Protein AF-A0A947GHD5-F1 (afdb_monomer)

Secondary structure (DSSP, 8-state):
--HHHH-HHHHHHHHHHHHTT--EEEESSS--S--GGG-SSS---EE-SSEEEESSGGGHHHHHHHHHHHHHHHHHHH--

Organism: Hydrogenibacillus schlegelii (NCBI:txid1484)

InterPro domains:
  IPR029062 Class I glutamine amidotransferase-like [G3DSA:3.40.50.880] (1-80)
  IPR029062 Class I glutamine amidotransferase-like [SSF52317] (1-73)

Sequence (80 aa):
MFDVIYDPEAHRILDKVYDSGGIVAAECHCSSEYFPVLDRSQFAVWVDEWIVTSRDPASSILMAEELVKALTKRAAKRIS

Structure (mmCIF, N/CA/C/O backbone):
data_AF-A0A947GHD5-F1
#
_entry.id   AF-A0A947GHD5-F1
#
loop_
_atom_site.group_PDB
_atom_site.id
_atom_site.type_symbol
_atom_site.label_atom_id
_atom_site.label_alt_id
_atom_site.label_comp_id
_atom_site.label_asym_id
_atom_site.label_entity_id
_atom_site.label_seq_id
_atom_site.pdbx_PDB_ins_code
_atom_site.Cartn_x
_atom_site.Cartn_y
_atom_site.Cartn_z
_atom_site.occupancy
_atom_site.B_iso_or_equiv
_atom_site.auth_seq_id
_atom_site.auth_comp_id
_atom_site.auth_asym_id
_atom_site.auth_atom_id
_atom_site.pdbx_PDB_model_num
ATOM 1 N N . MET A 1 1 ? 6.669 -9.196 -14.811 1.00 59.69 1 MET A N 1
ATOM 2 C CA . MET A 1 1 ? 5.354 -9.033 -14.157 1.00 59.69 1 MET A CA 1
ATOM 3 C C . MET A 1 1 ? 4.218 -9.498 -15.070 1.00 59.69 1 MET A C 1
ATOM 5 O O . MET A 1 1 ? 3.159 -8.904 -15.063 1.00 59.69 1 MET A O 1
ATOM 9 N N . PHE A 1 2 ? 4.414 -10.536 -15.884 1.00 54.62 2 PHE A N 1
ATOM 10 C CA . PHE A 1 2 ? 3.314 -11.065 -16.699 1.00 54.62 2 PHE A CA 1
ATOM 11 C C . PHE A 1 2 ? 2.559 -12.145 -15.925 1.00 54.62 2 PHE A C 1
ATOM 13 O O . PHE A 1 2 ? 1.338 -12.156 -15.943 1.00 54.62 2 PHE A O 1
ATOM 20 N N . ASP A 1 3 ? 3.277 -12.955 -15.145 1.00 64.00 3 ASP A N 1
ATOM 21 C CA . ASP A 1 3 ? 2.680 -14.068 -14.403 1.00 64.00 3 ASP A CA 1
ATOM 22 C C . ASP A 1 3 ? 1.709 -13.591 -13.315 1.00 64.00 3 ASP A C 1
ATOM 24 O O . ASP A 1 3 ? 0.602 -14.096 -13.228 1.00 64.00 3 ASP A O 1
ATOM 28 N N . VAL A 1 4 ? 2.066 -12.549 -12.554 1.00 68.62 4 VAL A N 1
ATOM 29 C CA . VAL A 1 4 ? 1.242 -12.030 -11.441 1.00 68.62 4 VAL A CA 1
ATOM 30 C C . VAL A 1 4 ? -0.095 -11.434 -11.910 1.00 68.62 4 VAL A C 1
ATOM 32 O O . VAL A 1 4 ? -1.072 -11.496 -11.178 1.00 68.62 4 VAL A O 1
ATOM 35 N N . ILE A 1 5 ? -0.153 -10.875 -13.125 1.00 67.62 5 ILE A N 1
ATOM 36 C CA . ILE A 1 5 ? -1.353 -10.208 -13.676 1.00 67.62 5 ILE A CA 1
ATOM 37 C C . ILE A 1 5 ? -2.402 -11.225 -14.151 1.00 67.62 5 ILE A C 1
ATOM 39 O O . ILE A 1 5 ? -3.580 -10.904 -14.281 1.00 67.62 5 ILE A O 1
ATOM 43 N N . TYR A 1 6 ? -1.980 -12.462 -14.408 1.00 75.19 6 TYR A N 1
ATOM 44 C CA . TYR A 1 6 ? -2.871 -13.548 -14.813 1.00 75.19 6 TYR A CA 1
ATOM 45 C C . TYR A 1 6 ? -2.935 -14.673 -13.777 1.00 75.19 6 TYR A C 1
ATOM 47 O O . TYR A 1 6 ? -3.605 -15.677 -14.018 1.00 75.19 6 TYR A O 1
ATOM 55 N N . ASP A 1 7 ? -2.257 -14.520 -12.637 1.00 81.31 7 ASP A N 1
ATOM 56 C CA . ASP A 1 7 ? -2.247 -15.507 -11.568 1.00 81.31 7 ASP A CA 1
ATOM 57 C C . ASP A 1 7 ? -3.549 -15.407 -10.748 1.00 81.31 7 ASP A C 1
ATOM 59 O O . ASP A 1 7 ? -3.764 -14.427 -10.023 1.00 81.31 7 ASP A O 1
ATOM 63 N N . PRO A 1 8 ? -4.432 -16.421 -10.817 1.00 82.50 8 PRO A N 1
ATOM 64 C CA . PRO A 1 8 ? -5.675 -16.417 -10.057 1.00 82.50 8 PRO A CA 1
ATOM 65 C C . PRO A 1 8 ? -5.441 -16.434 -8.541 1.00 82.50 8 PRO A C 1
ATOM 67 O O . PRO A 1 8 ? -6.304 -15.982 -7.787 1.00 82.50 8 PRO A O 1
ATOM 70 N N . GLU A 1 9 ? -4.298 -16.938 -8.064 1.00 87.19 9 GLU A N 1
ATOM 71 C CA . GLU A 1 9 ? -3.967 -16.883 -6.644 1.00 87.19 9 GLU A CA 1
ATOM 72 C C . GLU A 1 9 ? -3.618 -15.459 -6.204 1.00 87.19 9 GLU A C 1
ATOM 74 O O . GLU A 1 9 ? -4.099 -15.016 -5.156 1.00 87.19 9 GLU A O 1
ATOM 79 N N . ALA A 1 10 ? -2.865 -14.719 -7.021 1.00 80.38 10 ALA A N 1
ATOM 80 C CA . ALA A 1 10 ? -2.577 -13.312 -6.771 1.00 80.38 10 ALA A CA 1
ATOM 81 C C . ALA A 1 10 ? -3.872 -12.490 -6.692 1.00 80.38 10 ALA A C 1
ATOM 83 O O . ALA A 1 10 ? -4.071 -11.761 -5.719 1.00 80.38 10 ALA A O 1
ATOM 84 N N . HIS A 1 11 ? -4.798 -12.682 -7.638 1.00 81.56 11 HIS A N 1
ATOM 85 C CA . HIS A 1 11 ? -6.112 -12.027 -7.607 1.00 81.56 11 HIS A CA 1
ATOM 86 C C . HIS A 1 11 ? -6.899 -12.376 -6.341 1.00 81.56 11 HIS A C 1
ATOM 88 O O . HIS A 1 11 ? -7.356 -11.485 -5.633 1.00 81.56 11 HIS A O 1
ATOM 94 N N . ARG A 1 12 ? -6.956 -13.660 -5.966 1.00 86.00 12 ARG A N 1
ATOM 95 C CA . ARG A 1 12 ? -7.650 -14.104 -4.747 1.00 86.00 12 ARG A CA 1
ATOM 96 C C . ARG A 1 12 ? -7.077 -13.470 -3.475 1.00 86.00 12 ARG A C 1
ATOM 98 O O . ARG A 1 12 ? -7.814 -13.206 -2.524 1.00 86.00 12 ARG A O 1
ATOM 105 N N . ILE A 1 13 ? -5.760 -13.285 -3.408 1.00 86.12 13 ILE A N 1
ATOM 106 C CA . ILE A 1 13 ? -5.110 -12.630 -2.268 1.00 86.12 13 ILE A CA 1
ATOM 107 C C . ILE A 1 13 ? -5.461 -11.141 -2.244 1.00 86.12 13 ILE A C 1
ATOM 109 O O . ILE A 1 13 ? -5.805 -10.635 -1.176 1.00 86.12 13 ILE A O 1
ATOM 113 N N . LEU A 1 14 ? -5.412 -10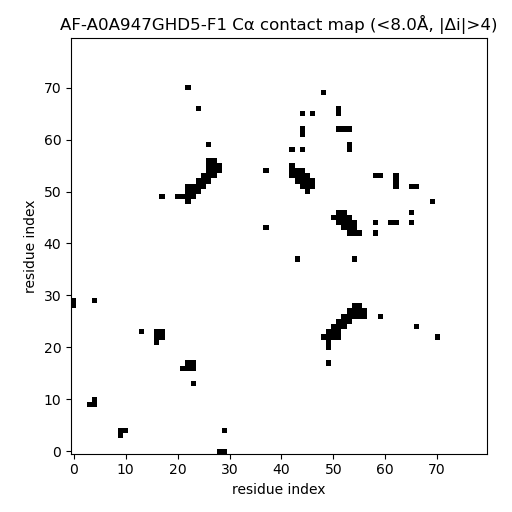.463 -3.394 1.00 80.56 14 LEU A N 1
ATOM 114 C CA . LEU A 1 14 ? -5.783 -9.052 -3.519 1.00 80.56 14 LEU A CA 1
ATOM 115 C C . LEU A 1 14 ? -7.237 -8.817 -3.095 1.00 80.56 14 LEU A C 1
ATOM 117 O O . LEU A 1 14 ? -7.473 -7.969 -2.235 1.00 80.56 14 LEU A O 1
ATOM 121 N N . ASP A 1 15 ? -8.169 -9.629 -3.597 1.00 83.19 15 ASP A N 1
ATOM 122 C CA . ASP A 1 15 ? -9.590 -9.567 -3.237 1.00 83.19 15 ASP A CA 1
ATOM 123 C C . ASP A 1 15 ? -9.781 -9.764 -1.734 1.00 83.19 15 ASP A C 1
ATOM 125 O O . ASP A 1 15 ? -10.419 -8.959 -1.064 1.00 83.19 15 ASP A O 1
ATOM 129 N N . LYS A 1 16 ? -9.138 -10.785 -1.149 1.00 85.38 16 LYS A N 1
ATOM 130 C CA . LYS A 1 16 ? -9.225 -11.036 0.295 1.00 85.38 16 LYS A CA 1
ATOM 131 C C . LYS A 1 16 ? -8.712 -9.852 1.117 1.00 85.38 16 LYS A C 1
ATOM 133 O O . LYS A 1 16 ? -9.293 -9.533 2.156 1.00 85.38 16 LYS A O 1
ATOM 138 N N . VAL A 1 17 ? -7.605 -9.235 0.702 1.00 82.19 17 VAL A N 1
ATOM 139 C CA . VAL A 1 17 ? -7.061 -8.050 1.374 1.00 82.19 17 VAL A CA 1
ATOM 140 C C . VAL A 1 17 ? -8.054 -6.900 1.255 1.00 82.19 17 VAL A C 1
ATOM 142 O O . VAL A 1 17 ? -8.409 -6.336 2.287 1.00 82.19 17 VAL A O 1
ATOM 145 N N . TYR A 1 18 ? -8.558 -6.609 0.057 1.00 78.06 18 TYR A N 1
ATOM 146 C CA . TYR A 1 18 ? -9.522 -5.538 -0.186 1.00 78.06 18 TYR A CA 1
ATOM 147 C C . TYR A 1 18 ? -10.822 -5.730 0.614 1.00 78.06 18 TYR A C 1
ATOM 149 O O . TYR A 1 18 ? -11.199 -4.859 1.396 1.00 78.06 18 TYR A O 1
ATOM 157 N N . ASP A 1 19 ? -11.440 -6.910 0.532 1.00 82.06 19 ASP A N 1
ATOM 158 C CA . ASP A 1 19 ? -12.708 -7.244 1.196 1.00 82.06 19 ASP A CA 1
ATOM 159 C C . ASP A 1 19 ? -12.600 -7.246 2.725 1.00 82.06 19 ASP A C 1
ATOM 161 O O . ASP A 1 19 ? -13.538 -6.884 3.436 1.00 82.06 19 ASP A O 1
ATOM 165 N N . SER A 1 20 ? -11.435 -7.622 3.264 1.00 85.12 20 SER A N 1
ATOM 166 C CA . SER A 1 20 ? -11.159 -7.529 4.707 1.00 85.12 20 SER A CA 1
ATOM 167 C C . SER A 1 20 ? -10.947 -6.091 5.190 1.00 85.12 20 SER A C 1
ATOM 169 O O . SER A 1 20 ? -10.736 -5.833 6.380 1.00 85.12 20 SER A O 1
ATOM 171 N N . GLY A 1 21 ? -10.966 -5.147 4.257 1.00 82.19 21 GLY A N 1
ATOM 172 C CA . GLY A 1 21 ? -10.621 -3.775 4.488 1.00 82.19 21 GLY A CA 1
ATOM 173 C C . GLY A 1 21 ? -9.132 -3.575 4.799 1.00 82.19 21 GLY A C 1
ATOM 174 O O . GLY A 1 21 ? -8.776 -2.839 5.725 1.00 82.19 21 GLY A O 1
ATOM 175 N N . GLY A 1 22 ? -8.257 -4.253 4.072 1.00 83.00 22 GLY A N 1
ATOM 176 C CA . GLY A 1 22 ? -6.821 -4.001 4.031 1.00 83.00 22 GLY A CA 1
ATOM 177 C C . GLY A 1 22 ? -6.451 -2.961 2.973 1.00 83.00 22 GLY A C 1
ATOM 178 O O . GLY A 1 22 ? -7.295 -2.504 2.213 1.00 83.00 22 GLY A O 1
ATOM 179 N N . ILE A 1 23 ? -5.177 -2.574 2.933 1.00 83.44 23 ILE A N 1
ATOM 180 C CA . ILE A 1 23 ? -4.643 -1.672 1.903 1.00 83.44 23 ILE A CA 1
ATOM 181 C C . ILE A 1 23 ? -3.828 -2.505 0.917 1.00 83.44 23 ILE A C 1
ATOM 183 O O . ILE A 1 23 ? -2.970 -3.285 1.333 1.00 83.44 23 ILE A O 1
ATOM 187 N N . VAL A 1 24 ? -4.076 -2.314 -0.375 1.00 84.25 24 VAL A N 1
ATOM 188 C CA . VAL A 1 24 ? -3.272 -2.864 -1.466 1.00 84.25 24 VAL A CA 1
ATOM 189 C C . VAL A 1 24 ? -2.284 -1.794 -1.920 1.00 84.25 24 VAL A C 1
ATOM 191 O O . VAL A 1 24 ? -2.685 -0.681 -2.257 1.00 84.25 24 VAL A O 1
ATOM 194 N N . ALA A 1 25 ? -0.991 -2.119 -1.924 1.00 81.94 25 ALA A N 1
ATOM 195 C CA . ALA A 1 25 ? 0.057 -1.196 -2.341 1.00 81.94 25 ALA A CA 1
ATOM 196 C C . ALA A 1 25 ? 0.913 -1.798 -3.459 1.00 81.94 25 ALA A C 1
ATOM 198 O O . ALA A 1 25 ? 1.360 -2.939 -3.337 1.00 81.94 25 ALA A O 1
ATOM 199 N N . ALA A 1 26 ? 1.144 -1.043 -4.535 1.00 81.06 26 ALA A N 1
ATOM 200 C CA . ALA A 1 26 ? 1.909 -1.513 -5.687 1.00 81.06 26 ALA A CA 1
ATOM 201 C C . ALA A 1 26 ? 2.711 -0.390 -6.365 1.00 81.06 26 ALA A C 1
ATOM 203 O O . ALA A 1 26 ? 2.309 0.765 -6.351 1.00 81.06 26 ALA A O 1
ATOM 204 N N . GLU A 1 27 ? 3.845 -0.725 -6.979 1.00 76.50 27 GLU A N 1
ATOM 205 C CA . GLU A 1 27 ? 4.754 0.254 -7.587 1.00 76.50 27 GLU A CA 1
ATOM 206 C C . GLU A 1 27 ? 5.191 -0.159 -9.003 1.00 76.50 27 GLU A C 1
ATOM 208 O O . GLU A 1 27 ? 5.455 -1.333 -9.289 1.00 76.50 27 GLU A O 1
ATOM 213 N N . CYS A 1 28 ? 5.338 0.846 -9.871 1.00 70.56 28 CYS A N 1
ATOM 214 C CA . CYS A 1 28 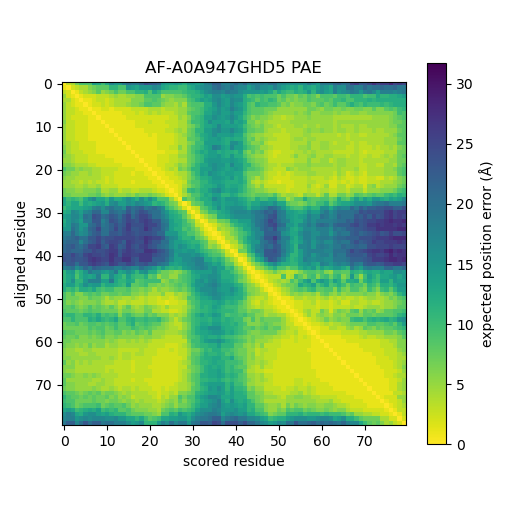? 6.079 0.841 -11.136 1.00 70.56 28 CYS A CA 1
A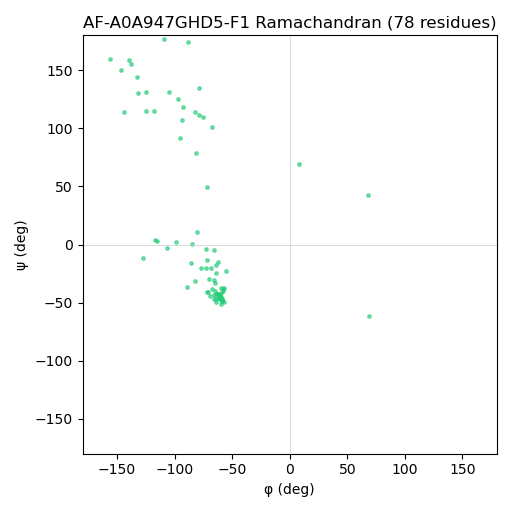TOM 215 C C . CYS A 1 28 ? 5.513 -0.015 -12.284 1.00 70.56 28 CYS A C 1
ATOM 217 O O . CYS A 1 28 ? 5.164 0.530 -13.325 1.00 70.56 28 CYS A O 1
ATOM 219 N N . HIS A 1 29 ? 5.392 -1.335 -12.150 1.00 62.59 29 HIS A N 1
ATOM 220 C CA . HIS A 1 29 ? 5.011 -2.216 -13.277 1.00 62.59 29 HIS A CA 1
ATOM 221 C C . HIS A 1 29 ? 3.683 -2.942 -13.055 1.00 62.59 29 HIS A C 1
ATOM 223 O O . HIS A 1 29 ? 3.303 -3.786 -13.866 1.00 62.59 29 HIS A O 1
ATOM 229 N N . CYS A 1 30 ? 3.000 -2.651 -11.943 1.00 51.88 30 CYS A N 1
ATOM 230 C CA . CYS A 1 30 ? 1.806 -3.389 -11.545 1.00 51.88 30 CYS A CA 1
ATOM 231 C C . CYS A 1 30 ? 0.601 -3.136 -12.443 1.00 51.88 30 CYS A C 1
ATOM 233 O O . CYS A 1 30 ? -0.200 -4.042 -12.650 1.00 51.88 30 CYS A O 1
ATOM 235 N N . SER A 1 31 ? 0.508 -1.949 -13.038 1.00 50.84 31 SER A N 1
ATOM 236 C CA . SER A 1 31 ? -0.431 -1.666 -14.115 1.00 50.84 31 SER A CA 1
ATOM 237 C C . SER A 1 31 ? 0.282 -1.849 -15.453 1.00 50.84 31 SER A C 1
ATOM 239 O O . SER A 1 31 ? 0.884 -0.914 -15.979 1.00 50.84 31 SER A O 1
ATOM 241 N N . SER A 1 32 ? 0.222 -3.047 -16.036 1.00 46.91 32 SER A N 1
ATOM 242 C CA . SER A 1 32 ? 0.607 -3.234 -17.444 1.00 46.91 32 SER A CA 1
ATOM 243 C C . SER A 1 32 ? -0.337 -2.514 -18.420 1.00 46.91 32 SER A C 1
ATOM 245 O O . SER A 1 32 ? -0.096 -2.521 -19.625 1.00 46.91 32 SER A O 1
ATOM 247 N N . GLU A 1 33 ? -1.413 -1.898 -17.928 1.00 47.56 33 GLU A N 1
ATOM 248 C CA . GLU A 1 33 ? -2.273 -1.015 -18.706 1.00 47.56 33 GLU A CA 1
ATOM 249 C C . GLU A 1 33 ? -1.671 0.395 -18.775 1.00 47.56 33 GLU A C 1
ATOM 251 O O . GL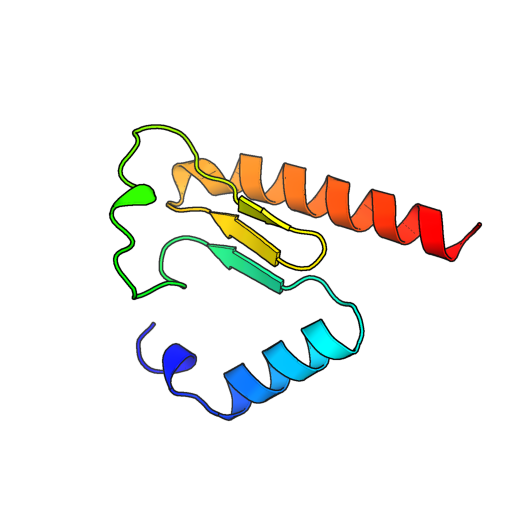U A 1 33 ? -1.550 1.115 -17.783 1.00 47.56 33 GLU A O 1
ATOM 256 N N . TYR A 1 34 ? -1.279 0.790 -19.985 1.00 46.28 34 TYR A N 1
ATOM 257 C CA . TYR A 1 34 ? -0.875 2.152 -20.306 1.00 46.28 34 TYR A CA 1
ATOM 258 C C . TYR A 1 34 ? -2.093 3.081 -20.199 1.00 46.28 34 TYR A C 1
ATOM 260 O O . TYR A 1 34 ? -2.929 3.133 -21.100 1.00 46.28 34 TYR A O 1
ATOM 268 N N . PHE A 1 35 ? -2.194 3.825 -19.097 1.00 49.16 35 PHE A N 1
ATOM 269 C CA . PHE A 1 35 ? -3.184 4.887 -18.927 1.00 49.16 35 PHE A CA 1
ATOM 270 C C . PHE A 1 35 ? -2.576 6.239 -19.344 1.00 49.16 35 PHE A C 1
ATOM 272 O O . PHE A 1 35 ? -1.781 6.801 -18.588 1.00 49.16 35 PHE A O 1
ATOM 279 N N . PRO A 1 36 ? -2.955 6.824 -20.499 1.00 47.69 36 PRO A N 1
ATOM 280 C CA . PRO A 1 36 ? -2.381 8.088 -20.985 1.00 47.69 36 PRO A CA 1
ATOM 281 C C . PRO A 1 36 ? -2.624 9.293 -20.056 1.00 47.69 36 PRO A C 1
ATOM 283 O O . PRO A 1 36 ? -1.936 10.305 -20.160 1.00 47.69 36 PRO A O 1
ATOM 286 N N . VAL A 1 37 ? -3.55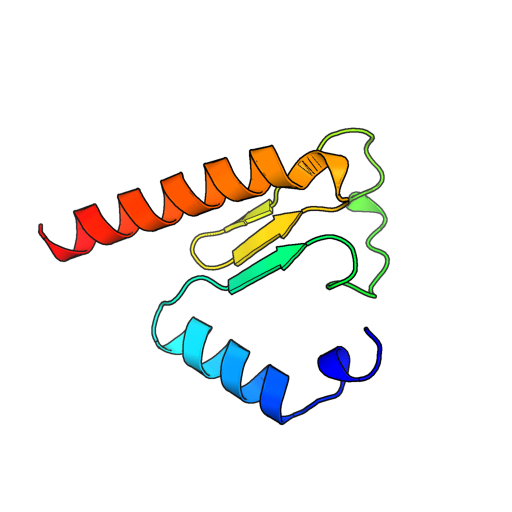3 9.194 -19.096 1.00 47.88 37 VAL A N 1
ATOM 287 C CA . VAL A 1 37 ? -3.760 10.219 -18.053 1.00 47.88 37 VAL A CA 1
ATOM 288 C C . VAL A 1 37 ? -2.593 10.308 -17.056 1.00 47.88 37 VAL A C 1
ATOM 290 O O . VAL A 1 37 ? -2.406 11.348 -16.424 1.00 47.88 37 VAL A O 1
ATOM 293 N N . LEU A 1 38 ? -1.768 9.262 -16.952 1.00 50.22 38 LEU A N 1
ATOM 294 C CA . LEU A 1 38 ? -0.595 9.221 -16.076 1.00 50.22 38 LEU A CA 1
ATOM 295 C C . LEU A 1 38 ? 0.657 9.845 -16.710 1.00 50.22 38 LEU A C 1
ATOM 297 O O . LEU A 1 38 ? 1.698 9.890 -16.059 1.00 50.22 38 LEU A O 1
ATOM 301 N N . ASP A 1 39 ? 0.579 10.360 -17.946 1.00 46.69 39 ASP A N 1
ATOM 302 C CA . ASP A 1 39 ? 1.736 10.892 -18.683 1.00 46.69 39 ASP A CA 1
ATOM 303 C C . ASP A 1 39 ? 2.146 12.326 -18.294 1.00 46.69 39 ASP A C 1
ATOM 305 O O . ASP A 1 39 ? 2.984 12.959 -18.934 1.00 46.69 39 ASP A O 1
ATOM 309 N N . ARG A 1 40 ? 1.588 12.861 -17.203 1.00 42.84 40 ARG A N 1
ATOM 310 C CA . ARG A 1 40 ? 2.084 14.113 -16.621 1.00 42.84 40 ARG A CA 1
ATOM 311 C C . ARG A 1 40 ? 3.344 13.828 -15.812 1.00 42.84 40 ARG A C 1
ATOM 313 O O . ARG A 1 40 ? 3.397 12.888 -15.026 1.00 42.84 40 ARG A O 1
ATOM 320 N N . SER A 1 41 ? 4.359 14.664 -16.005 1.00 40.19 41 SER A N 1
ATOM 321 C CA . SER A 1 41 ? 5.680 14.605 -15.371 1.00 40.19 41 SER A CA 1
ATOM 322 C C . SER A 1 41 ? 5.654 14.992 -13.883 1.00 40.19 41 SER A C 1
ATOM 324 O O . SER A 1 41 ? 6.408 15.862 -13.450 1.00 40.19 41 SER A O 1
ATOM 326 N N . GLN A 1 42 ? 4.749 14.403 -13.103 1.00 39.16 42 GLN A N 1
ATOM 327 C CA . GLN A 1 42 ? 4.699 14.538 -11.652 1.00 39.16 42 GLN A CA 1
ATOM 328 C C . GLN A 1 42 ? 4.255 13.210 -11.049 1.00 39.16 42 GLN A C 1
ATOM 330 O O . GLN A 1 42 ? 3.130 12.786 -11.282 1.00 39.16 42 GLN A O 1
ATOM 335 N N . PHE A 1 43 ? 5.171 12.585 -10.305 1.00 46.94 43 PHE A N 1
ATOM 336 C CA . PHE A 1 43 ? 4.971 11.736 -9.125 1.00 46.94 43 PHE A CA 1
ATOM 337 C C . PHE A 1 43 ? 3.506 11.392 -8.804 1.00 46.94 43 PHE A C 1
ATOM 339 O O . PHE A 1 43 ? 2.936 11.891 -7.835 1.00 46.94 43 PHE A O 1
ATOM 346 N N . ALA A 1 44 ? 2.865 10.571 -9.633 1.00 52.59 44 ALA A N 1
ATOM 347 C CA . ALA A 1 44 ? 1.460 10.239 -9.454 1.00 52.59 44 ALA A CA 1
ATOM 348 C C . ALA A 1 44 ? 1.359 9.135 -8.398 1.00 52.59 44 ALA A C 1
ATOM 350 O O . ALA A 1 44 ? 1.249 7.958 -8.733 1.00 52.59 44 ALA A O 1
ATOM 351 N N . VAL A 1 45 ? 1.464 9.512 -7.122 1.00 53.53 45 VAL A N 1
ATOM 352 C CA . VAL A 1 45 ? 1.002 8.648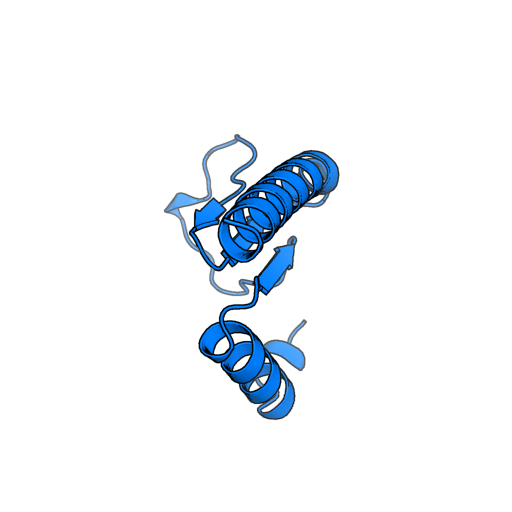 -6.037 1.00 53.53 45 VAL A CA 1
ATOM 353 C C . VAL A 1 45 ? -0.520 8.743 -6.033 1.00 53.53 45 VAL A C 1
ATOM 355 O O . VAL A 1 45 ? -1.078 9.795 -5.721 1.00 53.53 45 VAL A O 1
ATOM 358 N N . TRP A 1 46 ? -1.194 7.670 -6.437 1.00 60.56 46 TRP A N 1
ATOM 359 C CA . TRP A 1 46 ? -2.645 7.579 -6.334 1.00 60.56 46 TRP A CA 1
ATOM 360 C C . TRP A 1 46 ? -2.989 6.917 -5.010 1.00 60.56 46 TRP A C 1
ATOM 362 O O . TRP A 1 46 ? -2.610 5.770 -4.765 1.00 60.56 46 TRP A O 1
ATOM 372 N N . VAL A 1 47 ? -3.705 7.655 -4.168 1.00 57.91 47 VAL A N 1
ATOM 373 C CA . VAL A 1 47 ? -4.189 7.179 -2.876 1.00 57.91 47 VAL A CA 1
ATOM 374 C C . VAL A 1 47 ? -5.706 7.214 -2.906 1.00 57.91 47 VAL A C 1
ATOM 376 O O . VAL A 1 47 ? -6.305 8.286 -2.982 1.00 57.91 47 VAL A O 1
ATOM 379 N N . ASP A 1 48 ? -6.316 6.040 -2.832 1.00 66.06 48 ASP A N 1
ATOM 380 C CA . ASP A 1 48 ? -7.715 5.885 -2.437 1.00 66.06 48 ASP A CA 1
ATOM 381 C C . ASP A 1 48 ? -7.773 5.245 -1.035 1.00 66.06 48 ASP A C 1
ATOM 383 O O . ASP A 1 48 ? -6.741 4.893 -0.462 1.00 66.06 48 ASP A O 1
ATOM 387 N N . GLU A 1 49 ? -8.960 5.077 -0.450 1.00 69.88 49 GLU A N 1
ATOM 388 C CA . GLU A 1 49 ? -9.137 4.505 0.895 1.00 69.88 49 GLU A CA 1
ATOM 389 C C . GLU A 1 49 ? -8.496 3.107 1.055 1.00 69.88 49 GLU A C 1
ATOM 391 O O . GLU A 1 49 ? -8.137 2.710 2.168 1.00 69.88 49 GLU A O 1
ATOM 396 N N . TRP A 1 50 ? -8.301 2.390 -0.055 1.00 73.56 50 TRP A N 1
ATOM 397 C CA . TRP A 1 50 ? -7.890 0.985 -0.088 1.00 73.56 50 TRP A CA 1
ATOM 398 C C . TRP A 1 50 ? -6.662 0.704 -0.964 1.00 73.56 50 TRP A C 1
ATOM 400 O O . TRP A 1 50 ? -6.117 -0.397 -0.896 1.00 73.56 50 TRP A O 1
ATOM 410 N N . ILE A 1 51 ? -6.220 1.662 -1.786 1.00 78.19 51 ILE A N 1
ATOM 411 C CA . ILE A 1 51 ? -5.172 1.457 -2.797 1.00 78.19 51 ILE A CA 1
ATOM 412 C C . ILE A 1 51 ? -4.134 2.575 -2.707 1.00 78.19 51 ILE A C 1
ATOM 414 O O . ILE A 1 51 ? -4.494 3.751 -2.728 1.00 78.19 51 ILE A O 1
ATOM 418 N N . VAL A 1 52 ? -2.852 2.205 -2.655 1.00 78.81 52 VAL A N 1
ATOM 419 C CA . VAL A 1 52 ? -1.710 3.129 -2.735 1.00 78.81 52 VAL A CA 1
ATOM 420 C C . VAL A 1 52 ? -0.798 2.685 -3.873 1.00 78.81 52 VAL A C 1
ATOM 422 O O . VAL A 1 52 ? -0.207 1.612 -3.806 1.00 78.81 52 VAL A O 1
ATOM 425 N N . THR A 1 53 ? -0.662 3.487 -4.926 1.00 78.44 53 THR A N 1
ATOM 426 C CA . THR A 1 53 ? 0.179 3.109 -6.073 1.00 78.44 53 THR A CA 1
ATOM 427 C C . THR A 1 53 ? 1.014 4.258 -6.602 1.00 78.44 53 THR A C 1
ATOM 429 O O . THR A 1 53 ? 0.633 5.417 -6.450 1.00 78.44 53 THR A O 1
ATOM 432 N N . SER A 1 54 ? 2.135 3.939 -7.251 1.00 75.94 54 SER A N 1
ATOM 433 C CA . SER A 1 54 ? 3.011 4.921 -7.892 1.00 75.94 54 SER A CA 1
ATOM 434 C C . SER A 1 54 ? 3.561 4.451 -9.250 1.00 75.94 54 SER A C 1
ATOM 436 O O . SER A 1 54 ? 3.559 3.256 -9.560 1.00 75.94 54 SER A O 1
ATOM 438 N N . ARG A 1 55 ? 3.993 5.406 -10.091 1.00 70.62 55 ARG A N 1
ATOM 439 C CA . ARG A 1 55 ? 4.364 5.175 -11.504 1.00 70.62 55 ARG A CA 1
ATOM 440 C C . ARG A 1 55 ? 5.786 4.643 -11.703 1.00 70.62 55 ARG A C 1
ATOM 442 O O . ARG A 1 55 ? 6.014 3.929 -12.673 1.00 70.62 55 ARG A O 1
ATOM 449 N N . ASP A 1 56 ? 6.741 5.001 -10.851 1.00 69.88 56 ASP A N 1
ATOM 450 C CA . ASP A 1 56 ? 8.162 4.736 -11.106 1.00 69.88 56 ASP A CA 1
ATOM 451 C C . ASP A 1 56 ? 9.005 4.683 -9.817 1.00 69.88 56 ASP A C 1
ATOM 453 O O . ASP A 1 56 ? 8.596 5.255 -8.804 1.00 69.88 56 ASP A O 1
ATOM 457 N N . PRO A 1 57 ? 10.204 4.066 -9.835 1.00 72.31 57 PRO A N 1
ATOM 458 C CA . PRO A 1 57 ? 11.023 3.892 -8.634 1.00 72.31 57 PRO A CA 1
ATOM 459 C C . P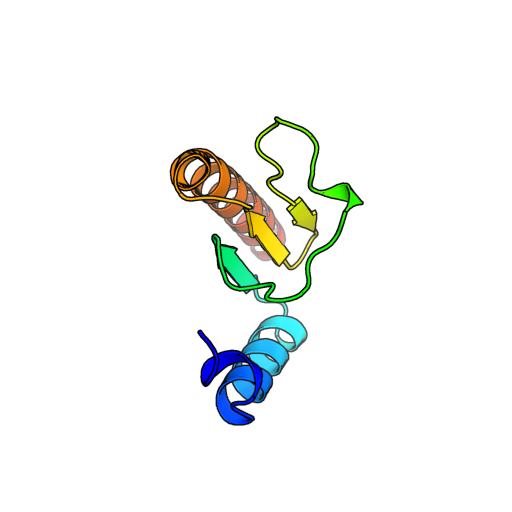RO A 1 57 ? 11.518 5.204 -8.009 1.00 72.31 57 PRO A C 1
ATOM 461 O O . PRO A 1 57 ? 11.930 5.219 -6.854 1.00 72.31 57 PRO A O 1
ATOM 464 N N . ALA A 1 58 ? 11.503 6.332 -8.732 1.00 76.25 58 ALA A N 1
ATOM 465 C CA . ALA A 1 58 ? 11.865 7.615 -8.126 1.00 76.25 58 ALA A CA 1
ATOM 466 C C . ALA A 1 58 ? 10.781 8.109 -7.149 1.00 76.25 58 ALA A C 1
ATOM 468 O O . ALA A 1 58 ? 11.027 9.017 -6.355 1.00 76.25 58 ALA A O 1
ATOM 469 N N . SER A 1 59 ? 9.594 7.498 -7.177 1.00 75.44 59 SER A N 1
ATOM 470 C CA . SER A 1 59 ? 8.463 7.828 -6.312 1.00 75.44 59 SER A CA 1
ATOM 471 C C . SER A 1 59 ? 8.300 6.911 -5.090 1.00 75.44 59 SER A C 1
ATOM 473 O O . SER A 1 59 ? 7.389 7.151 -4.297 1.00 75.44 59 SER A O 1
ATOM 475 N N . SER A 1 60 ? 9.183 5.923 -4.867 1.00 79.06 60 SER A N 1
ATOM 476 C CA . SER A 1 60 ? 9.044 4.946 -3.767 1.00 79.06 60 SER A CA 1
ATOM 477 C C . SER A 1 60 ? 8.970 5.597 -2.383 1.00 79.06 60 SER A C 1
ATOM 479 O O . SER A 1 60 ? 8.209 5.155 -1.525 1.00 79.06 60 SER A O 1
ATOM 481 N N . ILE A 1 61 ? 9.742 6.668 -2.157 1.00 82.31 61 ILE A N 1
ATOM 482 C CA . ILE A 1 61 ? 9.746 7.388 -0.872 1.00 82.31 61 ILE A CA 1
ATOM 483 C C . ILE A 1 61 ? 8.385 8.050 -0.632 1.00 82.31 61 ILE A C 1
ATOM 485 O O . ILE A 1 61 ? 7.797 7.877 0.431 1.00 82.31 61 ILE A O 1
ATOM 489 N N . LEU A 1 62 ? 7.849 8.745 -1.638 1.00 83.00 62 LEU A N 1
ATOM 490 C CA . LEU A 1 62 ? 6.542 9.399 -1.546 1.00 83.00 62 LEU A CA 1
ATOM 491 C C . LEU A 1 62 ? 5.414 8.374 -1.376 1.00 83.00 62 LEU A C 1
ATOM 493 O O . LEU A 1 62 ? 4.512 8.570 -0.566 1.00 83.00 62 LEU A O 1
ATOM 497 N N . MET A 1 63 ? 5.487 7.247 -2.088 1.00 84.38 63 MET A N 1
ATOM 498 C CA . MET A 1 63 ? 4.539 6.146 -1.924 1.00 8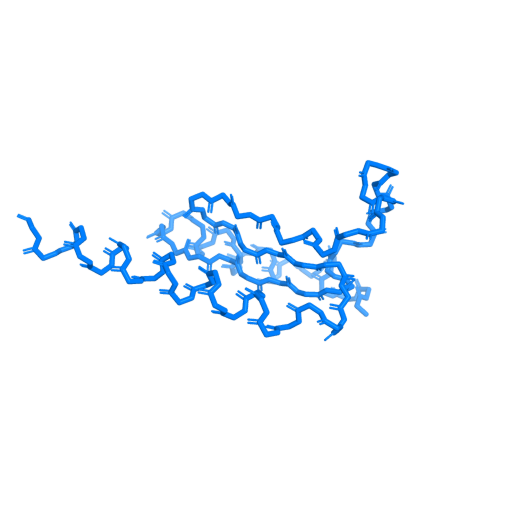4.38 63 MET A CA 1
ATOM 499 C C . MET A 1 63 ? 4.568 5.581 -0.497 1.00 84.38 63 MET A C 1
ATOM 501 O O . MET A 1 63 ? 3.514 5.337 0.093 1.00 84.38 63 MET A O 1
ATOM 505 N N . ALA A 1 64 ? 5.760 5.399 0.079 1.00 85.69 64 ALA A N 1
ATOM 506 C CA . ALA A 1 64 ? 5.913 4.921 1.447 1.00 85.69 64 ALA A CA 1
ATOM 507 C C . ALA A 1 64 ? 5.327 5.909 2.469 1.00 85.69 64 ALA A C 1
ATOM 509 O O . ALA A 1 64 ? 4.631 5.491 3.395 1.00 85.69 64 ALA A O 1
ATOM 510 N N . GLU A 1 65 ? 5.555 7.213 2.290 1.00 88.12 65 GLU A N 1
ATOM 511 C CA . GLU A 1 65 ? 4.978 8.251 3.151 1.00 88.12 65 GLU A CA 1
ATOM 512 C C . GLU A 1 65 ? 3.444 8.225 3.133 1.00 88.12 65 GLU A C 1
ATOM 514 O O . GLU A 1 65 ? 2.810 8.259 4.192 1.00 88.12 65 GLU A O 1
ATOM 519 N N . GLU A 1 66 ? 2.834 8.113 1.952 1.00 85.94 66 GLU A N 1
ATOM 520 C CA . GLU A 1 66 ? 1.378 8.031 1.819 1.00 85.94 66 GLU A CA 1
ATOM 521 C C . GLU A 1 66 ? 0.805 6.731 2.398 1.00 85.94 66 GLU A C 1
ATOM 523 O O . GLU A 1 66 ? -0.216 6.755 3.093 1.00 85.94 66 GLU A O 1
ATOM 528 N N . LEU A 1 67 ? 1.498 5.603 2.214 1.00 87.25 67 LEU A N 1
ATOM 529 C CA . LEU A 1 67 ? 1.110 4.333 2.825 1.00 87.25 67 LEU A CA 1
ATOM 530 C C . LEU A 1 67 ? 1.112 4.421 4.359 1.00 87.25 67 LEU A C 1
ATOM 532 O O . LEU A 1 67 ? 0.156 3.992 5.011 1.00 87.25 67 LEU A O 1
ATOM 536 N N . VAL A 1 68 ? 2.149 5.021 4.949 1.00 90.62 68 VAL A N 1
ATOM 537 C CA . VAL A 1 68 ? 2.238 5.215 6.405 1.00 90.62 68 VAL A CA 1
ATOM 538 C C . VAL A 1 68 ? 1.104 6.108 6.912 1.00 90.62 68 VAL A C 1
ATOM 540 O O . VAL A 1 68 ? 0.483 5.786 7.931 1.00 90.62 68 VAL A O 1
ATOM 543 N N . LYS A 1 69 ? 0.775 7.195 6.203 1.00 88.00 69 LYS A N 1
ATOM 544 C CA . LYS A 1 69 ? -0.356 8.072 6.558 1.00 88.00 69 LYS A CA 1
ATOM 545 C C . LYS A 1 69 ? -1.684 7.311 6.539 1.00 88.00 69 LYS A C 1
ATOM 547 O O . LYS A 1 69 ? -2.448 7.399 7.505 1.00 88.00 69 LYS A O 1
ATOM 552 N N . ALA A 1 70 ? -1.944 6.535 5.485 1.00 85.81 70 ALA A N 1
ATOM 553 C CA . ALA A 1 70 ? -3.172 5.753 5.342 1.00 85.81 70 ALA A CA 1
ATOM 554 C C . ALA A 1 70 ? -3.318 4.703 6.459 1.00 85.81 70 ALA A C 1
ATOM 556 O O . ALA A 1 70 ? -4.367 4.617 7.107 1.00 85.81 70 ALA A O 1
ATOM 557 N N . LEU A 1 71 ? -2.240 3.968 6.758 1.00 87.56 71 LEU A N 1
ATOM 558 C CA . LEU A 1 71 ? -2.205 2.995 7.853 1.00 87.56 71 LEU A CA 1
ATOM 559 C C . LEU A 1 71 ? -2.422 3.657 9.219 1.00 87.56 71 LEU A C 1
ATOM 561 O O . LEU A 1 71 ? -3.201 3.152 10.027 1.00 87.56 71 LEU A O 1
ATOM 565 N N . THR A 1 72 ? -1.798 4.811 9.461 1.00 89.44 72 THR A N 1
ATOM 566 C CA . THR A 1 72 ? -1.929 5.558 10.723 1.00 89.44 72 THR A CA 1
ATOM 567 C C . THR A 1 72 ? -3.362 6.044 10.939 1.00 89.44 72 THR A C 1
ATOM 569 O O . THR A 1 72 ? -3.936 5.8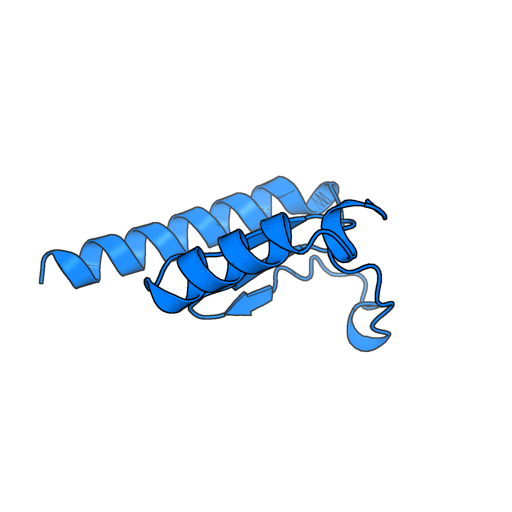33 12.009 1.00 89.44 72 THR A O 1
ATOM 572 N N . LYS A 1 73 ? -3.985 6.633 9.909 1.00 86.44 73 LYS A N 1
ATOM 573 C CA . LYS A 1 73 ? -5.392 7.062 9.954 1.00 86.44 73 LYS A CA 1
ATOM 574 C C . LYS A 1 73 ? -6.323 5.888 10.267 1.00 86.44 73 LYS A C 1
ATOM 576 O O . LYS A 1 73 ? -7.272 6.029 11.039 1.00 86.44 73 LYS A O 1
ATOM 581 N N . ARG A 1 74 ? -6.045 4.718 9.688 1.00 82.00 74 ARG A N 1
ATOM 582 C CA . ARG A 1 74 ? -6.844 3.506 9.894 1.00 82.00 74 ARG A CA 1
ATOM 583 C C . ARG A 1 74 ? -6.665 2.922 11.291 1.00 82.00 74 ARG A C 1
ATOM 585 O O . ARG A 1 74 ? -7.652 2.518 11.902 1.00 82.00 74 ARG A O 1
ATOM 592 N N . ALA A 1 75 ? -5.436 2.911 11.803 1.00 84.00 75 ALA A N 1
ATOM 593 C CA . ALA A 1 75 ? -5.157 2.521 13.177 1.00 84.00 75 ALA A CA 1
ATOM 594 C C . ALA A 1 75 ? -5.947 3.405 14.148 1.00 84.00 75 ALA A C 1
ATOM 596 O O . ALA A 1 75 ? -6.693 2.871 14.959 1.00 84.00 75 ALA A O 1
ATOM 597 N N . ALA A 1 76 ? -5.902 4.731 13.982 1.00 84.19 76 ALA A N 1
ATOM 598 C CA . ALA A 1 76 ? -6.640 5.675 14.823 1.00 84.19 76 ALA A CA 1
ATOM 599 C C . ALA A 1 76 ? -8.165 5.433 14.836 1.00 84.19 76 ALA A C 1
ATOM 601 O O . ALA A 1 76 ? -8.785 5.532 15.888 1.00 84.19 76 ALA A O 1
ATOM 602 N N . LYS A 1 77 ? -8.766 5.048 13.700 1.00 79.38 77 LYS A N 1
ATOM 603 C CA . LYS A 1 77 ? -10.207 4.735 13.595 1.00 79.38 77 LYS A CA 1
ATOM 604 C C . LYS A 1 77 ? -10.606 3.408 14.263 1.00 79.38 77 LYS A C 1
ATOM 606 O O . LYS A 1 77 ? -11.780 3.195 14.529 1.00 79.38 77 LYS A O 1
ATOM 611 N N . ARG A 1 78 ? -9.665 2.485 14.501 1.00 71.56 78 ARG A N 1
ATOM 612 C CA . ARG A 1 78 ? -9.943 1.184 15.153 1.00 71.56 78 ARG A CA 1
ATOM 613 C C . ARG A 1 78 ? -9.910 1.244 16.681 1.00 71.56 78 ARG A C 1
ATOM 615 O O . ARG A 1 78 ? -10.367 0.299 17.314 1.00 71.56 78 ARG A O 1
ATOM 622 N N . ILE A 1 79 ? -9.332 2.300 17.248 1.00 65.50 79 ILE A N 1
ATOM 623 C CA . ILE A 1 79 ? -9.187 2.524 18.699 1.00 65.50 79 ILE A CA 1
ATOM 624 C C . ILE A 1 79 ? -10.136 3.607 19.239 1.00 65.50 79 ILE A C 1
ATOM 626 O O . ILE A 1 79 ? -10.142 3.844 20.445 1.00 65.50 79 ILE A O 1
ATOM 630 N N . SER A 1 80 ? -10.921 4.248 18.368 1.00 56.62 80 SER A N 1
ATOM 631 C CA . SER A 1 80 ? -12.002 5.189 18.703 1.00 56.62 80 SER A CA 1
ATOM 632 C C . SER A 1 80 ? -13.350 4.485 18.768 1.00 56.62 80 SER A C 1
ATOM 634 O O . SER A 1 80 ? -14.128 4.791 19.692 1.00 56.62 80 SER A O 1
#

Mean predicted aligned error: 8.98 Å

pLDDT: mean 71.85, std 14.62, range [39.16, 90.62]

Solvent-accessible surface area (backbone atoms only — not comparable to full-atom values): 4906 Å² total; per-residue (Å²): 119,66,66,62,79,70,30,68,66,52,50,53,52,51,50,53,37,50,77,73,68,37,75,50,73,51,61,46,60,74,64,83,66,86,56,80,85,66,73,55,99,57,84,55,61,48,74,57,101,43,38,40,35,33,66,41,83,93,36,50,67,62,42,51,53,52,48,51,51,54,52,50,57,51,53,57,65,75,79,109

Foldseek 3Di:
DVCLQPPVVNVVVLCVCVVVQHAAEEEAPPPVDDDVVPPDPDFPQDDDLRYTYTHHPVNVVVSVVRVVVSVVVVVVVVVD

Radius of gyration: 13.88 Å; Cα contacts (8 Å, |Δi|>4): 74; chains: 1; bounding box: 25×32×40 Å